Protein AF-A0A9D6RB52-F1 (afdb_monomer)

Foldseek 3Di:
DPDQFWDFQLRLQVLVVVVQWDWDPPDDDPQKIKIANAPDPPHPDGQIDIDGHPDRRDIDGPVSSVVVCVSSVHDSVSD

Sequence (79 aa):
MSGLGPLKYNEFLRRLAKHGVEERAKGGKGSERILIRPEHPGSNKGPQYPIKHHGSGTTLGVGTIRAALRRFGINPNDL

Nearest PDB structures (foldseek):
  4re6-assembly1_B  TM=4.427E-01  e=7.978E+00  Aeropyrum pernix K1
  3o4h-assembly1_B  TM=4.473E-01  e=9.663E+00  Aeropyrum pernix
  6cc8-assembly1_A  TM=2.869E-01  e=7.021E+00  Homo sapiens

Structure (mmCIF, N/CA/C/O backbone):
data_AF-A0A9D6RB52-F1
#
_entry.id   AF-A0A9D6RB52-F1
#
loop_
_atom_site.group_PDB
_atom_site.id
_atom_site.type_symbol
_atom_site.label_atom_id
_atom_site.label_alt_id
_atom_site.label_comp_id
_atom_site.label_asym_id
_atom_site.label_entity_id
_atom_site.label_seq_id
_atom_site.pdbx_PDB_ins_code
_atom_site.Cartn_x
_atom_site.Cartn_y
_atom_site.Cartn_z
_atom_site.occupancy
_atom_site.B_iso_or_equiv
_atom_site.auth_seq_id
_atom_site.auth_comp_id
_atom_site.auth_asym_id
_atom_site.auth_atom_id
_atom_site.pdbx_PDB_model_num
ATOM 1 N N . MET A 1 1 ? -1.344 -18.286 -13.932 1.00 39.66 1 MET A N 1
ATOM 2 C CA . MET A 1 1 ? -0.743 -17.553 -12.798 1.00 39.66 1 MET A CA 1
ATOM 3 C C . MET A 1 1 ? -0.376 -16.155 -13.268 1.00 39.66 1 MET A C 1
ATOM 5 O O . MET A 1 1 ? 0.686 -15.975 -13.849 1.00 39.66 1 MET A O 1
ATOM 9 N N . SER A 1 2 ? -1.244 -15.167 -13.081 1.00 48.81 2 SER A N 1
ATOM 10 C CA . SER A 1 2 ? -0.853 -13.759 -13.208 1.00 48.81 2 SER A CA 1
ATOM 11 C C . SER A 1 2 ? -0.062 -13.402 -11.949 1.00 48.81 2 SER A C 1
ATOM 13 O O . SER A 1 2 ? -0.621 -13.048 -10.917 1.00 48.81 2 SER A O 1
ATOM 15 N N . GLY A 1 3 ? 1.251 -13.636 -11.991 1.00 64.12 3 GLY A N 1
ATOM 16 C CA . GLY A 1 3 ? 2.144 -13.340 -10.877 1.00 64.12 3 GLY A CA 1
ATOM 17 C C . GLY A 1 3 ? 2.168 -11.841 -10.591 1.00 64.12 3 GLY A C 1
ATOM 18 O O . GLY A 1 3 ? 2.235 -11.028 -11.510 1.00 64.12 3 GLY A O 1
ATOM 19 N N . LEU A 1 4 ? 2.115 -11.482 -9.310 1.00 80.50 4 LEU A N 1
ATOM 20 C CA . LEU A 1 4 ? 2.183 -10.096 -8.864 1.00 80.50 4 LEU A CA 1
ATOM 21 C C . LEU A 1 4 ? 3.487 -9.448 -9.359 1.00 80.50 4 LEU A C 1
ATOM 23 O O . LEU A 1 4 ? 4.575 -9.866 -8.956 1.00 80.50 4 LEU A O 1
ATOM 27 N N . GLY A 1 5 ? 3.365 -8.479 -10.268 1.00 88.06 5 GLY A N 1
ATOM 28 C CA . GLY A 1 5 ? 4.487 -7.776 -10.886 1.00 88.06 5 GLY A CA 1
ATOM 29 C C . GLY A 1 5 ? 4.915 -6.526 -10.108 1.00 88.06 5 GLY A C 1
ATOM 30 O O . GLY A 1 5 ? 4.240 -6.125 -9.156 1.00 88.06 5 GLY A O 1
ATOM 31 N N . PRO A 1 6 ? 6.038 -5.895 -10.492 1.00 92.38 6 PRO A N 1
ATOM 32 C CA . PRO A 1 6 ? 6.386 -4.565 -10.006 1.00 92.38 6 PRO A CA 1
ATOM 33 C C . PRO A 1 6 ? 5.265 -3.567 -10.321 1.00 92.38 6 PRO A C 1
ATOM 35 O O . PRO A 1 6 ? 4.702 -3.591 -11.414 1.00 92.38 6 PRO A O 1
ATOM 38 N N . LEU A 1 7 ? 4.967 -2.671 -9.382 1.00 93.69 7 LEU A N 1
ATOM 39 C CA . LEU A 1 7 ? 3.936 -1.641 -9.541 1.00 93.69 7 LEU A CA 1
ATOM 40 C C . LEU A 1 7 ? 4.532 -0.266 -9.295 1.00 93.69 7 LEU A C 1
ATOM 42 O O . LEU A 1 7 ? 5.420 -0.108 -8.457 1.00 93.69 7 LEU A O 1
ATOM 46 N N . LYS A 1 8 ? 4.006 0.754 -9.971 1.00 94.31 8 LYS A N 1
ATOM 47 C CA . LYS A 1 8 ? 4.314 2.133 -9.587 1.00 94.31 8 LYS A CA 1
ATOM 48 C C . LYS A 1 8 ? 3.680 2.445 -8.234 1.00 94.31 8 LYS A C 1
ATOM 50 O O . LYS A 1 8 ? 2.611 1.936 -7.903 1.00 94.31 8 LYS A O 1
ATOM 55 N N . TYR A 1 9 ? 4.323 3.312 -7.463 1.00 93.56 9 TYR A N 1
ATOM 56 C CA . TYR A 1 9 ? 3.876 3.702 -6.131 1.00 93.56 9 TYR A CA 1
ATOM 57 C C . TYR A 1 9 ? 2.431 4.218 -6.135 1.00 93.56 9 TYR A C 1
ATOM 59 O O . TYR A 1 9 ? 1.597 3.758 -5.360 1.00 93.56 9 TYR A O 1
ATOM 67 N N . ASN A 1 10 ? 2.106 5.116 -7.067 1.00 92.50 10 ASN A N 1
ATOM 68 C CA . ASN A 1 10 ? 0.753 5.651 -7.223 1.00 92.50 10 ASN A CA 1
ATOM 69 C C . ASN A 1 10 ? -0.294 4.575 -7.563 1.00 92.50 10 ASN A C 1
ATOM 71 O O . ASN A 1 10 ? -1.419 4.629 -7.075 1.00 92.50 10 ASN A O 1
ATOM 75 N N . GLU A 1 11 ? 0.064 3.605 -8.398 1.00 93.88 11 GLU A N 1
ATOM 76 C CA . GLU A 1 11 ? -0.799 2.490 -8.769 1.00 93.88 11 GLU A CA 1
ATOM 77 C C . GLU A 1 11 ? -1.037 1.568 -7.574 1.00 93.88 11 GLU A C 1
ATOM 79 O O . GLU A 1 11 ? -2.176 1.190 -7.299 1.00 93.88 11 GLU A O 1
ATOM 84 N N . PHE A 1 12 ? 0.021 1.273 -6.821 1.00 94.62 12 PHE A N 1
ATOM 85 C CA . PHE A 1 12 ? -0.063 0.481 -5.606 1.00 94.62 12 PHE A CA 1
ATOM 86 C C . PHE A 1 12 ? -0.984 1.130 -4.565 1.00 94.62 12 PHE A C 1
ATOM 88 O O . PHE A 1 12 ? -1.878 0.462 -4.050 1.00 94.62 12 PHE A O 1
ATOM 95 N N . LEU A 1 13 ? -0.846 2.440 -4.329 1.00 93.88 13 LEU A N 1
ATOM 96 C CA . LEU A 1 13 ? -1.732 3.190 -3.434 1.00 93.88 13 LEU A CA 1
ATOM 97 C C . LEU A 1 13 ? -3.200 3.126 -3.869 1.00 93.88 13 LEU A C 1
ATOM 99 O O . LEU A 1 13 ? -4.073 2.869 -3.045 1.00 93.88 13 LEU A O 1
ATOM 103 N N . ARG A 1 14 ? -3.488 3.315 -5.165 1.00 93.69 14 ARG A N 1
ATOM 104 C CA . ARG A 1 14 ? -4.866 3.242 -5.687 1.00 93.69 14 ARG A CA 1
ATOM 105 C C . ARG A 1 14 ? -5.497 1.868 -5.473 1.00 93.69 14 ARG A C 1
ATOM 107 O O . ARG A 1 14 ? -6.689 1.788 -5.194 1.00 93.69 14 ARG A O 1
ATOM 114 N N . ARG A 1 15 ? -4.721 0.790 -5.627 1.00 94.50 15 ARG A N 1
ATOM 115 C CA . ARG A 1 15 ? -5.199 -0.583 -5.398 1.00 94.50 15 ARG A CA 1
ATOM 116 C C . ARG A 1 15 ? -5.429 -0.840 -3.910 1.00 94.50 15 ARG A C 1
ATOM 118 O O . ARG A 1 15 ? -6.490 -1.325 -3.537 1.00 94.50 15 ARG A O 1
ATOM 125 N N . LEU A 1 16 ? -4.487 -0.429 -3.064 1.00 94.31 16 LEU A N 1
ATOM 126 C CA . LEU A 1 16 ? -4.582 -0.526 -1.607 1.00 94.31 16 LEU A CA 1
ATOM 127 C C . LEU A 1 16 ? -5.765 0.255 -1.012 1.00 94.31 16 LEU A C 1
ATOM 129 O O . LEU A 1 16 ? -6.395 -0.226 -0.072 1.00 94.31 16 LEU A O 1
ATOM 133 N N . ALA A 1 17 ? -6.119 1.406 -1.586 1.00 93.12 17 ALA A N 1
ATOM 134 C CA . ALA A 1 17 ? -7.263 2.200 -1.140 1.00 93.12 17 ALA A CA 1
ATOM 135 C C . ALA A 1 17 ? -8.591 1.419 -1.189 1.00 93.12 17 ALA A C 1
ATOM 137 O O . ALA A 1 17 ? -9.439 1.596 -0.318 1.00 93.12 17 ALA A O 1
ATOM 138 N N . LYS A 1 18 ? -8.750 0.487 -2.143 1.00 93.88 18 LYS A N 1
ATOM 139 C CA . LYS A 1 18 ? -9.931 -0.398 -2.232 1.00 93.88 18 LYS A CA 1
ATOM 140 C C . LYS A 1 18 ? -10.069 -1.335 -1.028 1.00 93.88 18 LYS A C 1
ATOM 142 O O . LYS A 1 18 ? -11.160 -1.810 -0.741 1.00 93.88 18 LYS A O 1
ATOM 147 N N . HIS A 1 19 ? -8.965 -1.574 -0.324 1.00 93.50 19 HIS A N 1
ATOM 148 C CA . HIS A 1 19 ? -8.878 -2.418 0.869 1.00 93.50 19 HIS A CA 1
ATOM 149 C C . HIS A 1 19 ? -8.893 -1.600 2.170 1.00 93.50 19 HIS A C 1
ATOM 151 O O . HIS A 1 19 ? -8.597 -2.128 3.244 1.00 93.50 19 HIS A O 1
ATOM 157 N N . GLY A 1 20 ? -9.217 -0.304 2.083 1.00 92.38 20 GLY A N 1
ATOM 158 C CA . GLY A 1 20 ? -9.258 0.605 3.228 1.00 92.38 20 GLY A CA 1
ATOM 159 C C . GLY A 1 20 ? -7.877 0.971 3.770 1.00 92.38 20 GLY A C 1
ATOM 160 O O . GLY A 1 20 ? -7.756 1.302 4.943 1.00 92.38 20 GLY A O 1
ATOM 161 N N . VAL A 1 21 ? -6.824 0.863 2.955 1.00 94.25 21 VAL A N 1
ATOM 162 C CA . VAL A 1 21 ? -5.473 1.296 3.332 1.00 94.25 21 VAL A CA 1
ATOM 163 C C . VAL A 1 21 ? -5.240 2.725 2.851 1.00 94.25 21 VAL A C 1
ATOM 165 O O . VAL A 1 21 ? -5.500 3.061 1.697 1.00 94.25 21 VAL A O 1
ATOM 168 N N . GLU A 1 22 ? -4.698 3.556 3.731 1.00 92.12 22 GLU A N 1
ATOM 169 C CA . GLU A 1 22 ? -4.466 4.979 3.525 1.00 92.12 22 GLU A CA 1
ATOM 170 C C . GLU A 1 22 ? -2.976 5.320 3.661 1.00 92.12 22 GLU A C 1
ATOM 172 O O . GLU A 1 22 ? -2.244 4.706 4.439 1.00 92.12 22 GLU A O 1
ATOM 177 N N . GLU A 1 23 ? -2.523 6.338 2.929 1.00 91.38 23 GLU A N 1
ATOM 178 C CA . GLU A 1 23 ? -1.188 6.915 3.094 1.00 91.38 23 GLU A CA 1
ATOM 179 C C . GLU A 1 23 ? -1.225 8.052 4.125 1.00 91.38 23 GLU A C 1
ATOM 181 O O . GLU A 1 23 ? -2.074 8.943 4.071 1.00 91.38 23 GLU A O 1
ATOM 186 N N . ARG A 1 24 ? -0.261 8.066 5.049 1.00 87.50 24 ARG A N 1
ATOM 187 C CA . ARG A 1 24 ? -0.042 9.157 6.003 1.00 87.50 24 ARG A CA 1
ATOM 188 C C . ARG A 1 24 ? 1.338 9.777 5.781 1.00 87.50 24 ARG A C 1
ATOM 190 O O . ARG A 1 24 ? 2.365 9.099 5.803 1.00 87.50 24 ARG A O 1
ATOM 197 N N . ALA A 1 25 ? 1.353 11.098 5.589 1.00 72.00 25 ALA A N 1
ATOM 198 C CA . ALA A 1 25 ? 2.568 11.876 5.330 1.00 72.00 25 ALA A CA 1
ATOM 199 C C . ALA A 1 25 ? 3.406 12.152 6.595 1.00 72.00 25 ALA A C 1
ATOM 201 O O . ALA A 1 25 ? 4.616 12.353 6.511 1.00 72.00 25 ALA A O 1
ATOM 202 N N . LYS A 1 26 ? 2.777 12.164 7.777 1.00 60.12 26 LYS A N 1
ATOM 203 C CA . LYS A 1 26 ? 3.420 12.493 9.058 1.00 60.12 26 LYS A CA 1
ATOM 204 C C .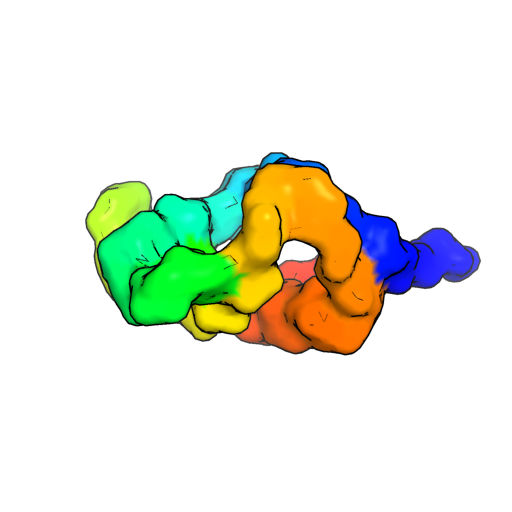 LYS A 1 26 ? 4.003 11.221 9.685 1.00 60.12 26 LYS A C 1
ATOM 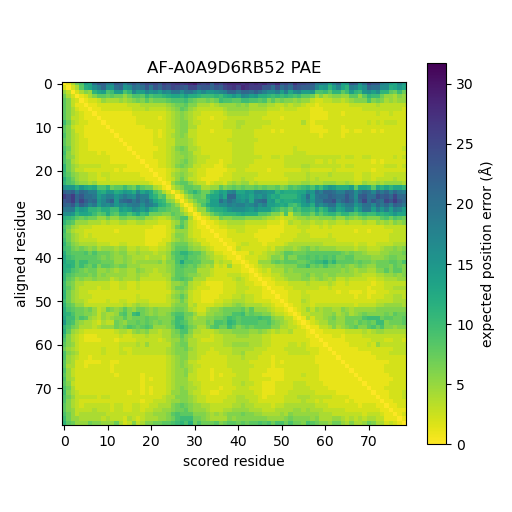206 O O . LYS A 1 26 ? 3.322 10.537 10.438 1.00 60.12 26 LYS A O 1
ATOM 211 N N . GLY A 1 27 ? 5.247 10.884 9.350 1.00 54.31 27 GLY A N 1
ATOM 212 C CA . GLY A 1 27 ? 5.950 9.776 10.013 1.00 54.31 27 GLY A CA 1
ATOM 213 C C . GLY A 1 27 ? 7.264 9.332 9.373 1.0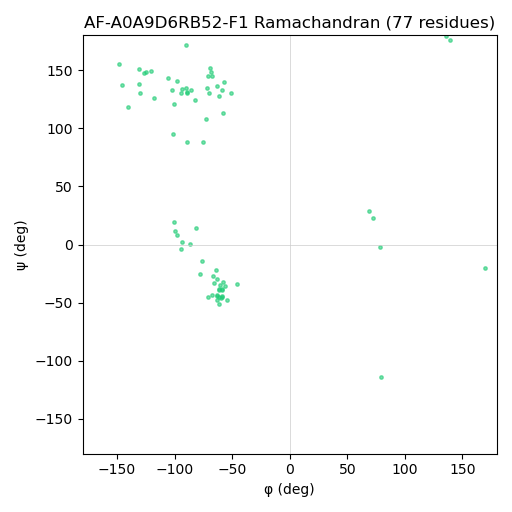0 54.31 27 GLY A C 1
ATOM 214 O O . GLY A 1 27 ? 8.086 8.733 10.054 1.00 54.31 27 GLY A O 1
ATOM 215 N N . GLY A 1 28 ? 7.499 9.650 8.098 1.00 52.16 28 GLY A N 1
ATOM 216 C CA . GLY A 1 28 ? 8.737 9.291 7.408 1.00 52.16 28 GLY A CA 1
ATOM 217 C C . GLY A 1 28 ? 9.704 10.466 7.285 1.00 52.16 28 GLY A C 1
ATOM 218 O O . GLY A 1 28 ? 9.326 11.559 6.866 1.00 52.16 28 GLY A O 1
ATOM 219 N N . LYS A 1 29 ? 10.979 10.252 7.616 1.00 56.19 29 LYS A N 1
ATOM 220 C CA . LYS A 1 29 ? 12.052 11.214 7.333 1.00 56.19 29 LYS A CA 1
ATOM 221 C C . LYS A 1 29 ? 12.338 11.182 5.823 1.00 56.19 29 LYS A C 1
ATOM 223 O O . LYS A 1 29 ? 12.891 10.209 5.321 1.00 56.19 29 LYS A O 1
ATOM 228 N N . GLY A 1 30 ? 11.951 12.226 5.089 1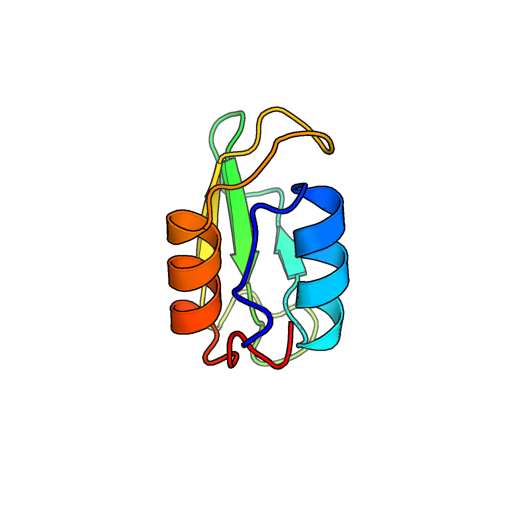.00 69.88 30 GLY A N 1
ATOM 229 C CA . GLY A 1 30 ? 12.229 12.359 3.651 1.00 69.88 30 GLY A CA 1
ATOM 230 C C . GLY A 1 30 ? 11.298 11.540 2.744 1.00 69.88 30 GLY A C 1
ATOM 231 O O . GLY A 1 30 ? 10.103 11.823 2.640 1.00 69.88 30 GLY A O 1
ATOM 232 N N . SER A 1 31 ? 11.866 10.551 2.052 1.00 74.19 31 SER A N 1
ATOM 233 C CA . SER A 1 31 ? 11.231 9.696 1.035 1.00 74.19 31 SER A CA 1
ATOM 234 C C . SER A 1 31 ? 10.420 8.527 1.612 1.00 74.19 31 SER A C 1
ATOM 236 O O . SER A 1 31 ? 10.093 7.588 0.899 1.00 74.19 31 SER A O 1
ATOM 238 N N . GLU A 1 32 ? 10.104 8.524 2.905 1.00 84.00 32 GLU A N 1
ATOM 239 C CA . GLU A 1 32 ? 9.331 7.447 3.532 1.00 84.00 32 GLU A CA 1
ATOM 240 C C . GLU A 1 32 ? 7.895 7.898 3.824 1.00 84.00 32 GLU A C 1
ATOM 242 O O . GLU A 1 32 ? 7.639 9.058 4.162 1.00 84.00 32 GLU A O 1
ATOM 247 N N . ARG A 1 33 ? 6.938 6.986 3.662 1.00 87.94 33 ARG A N 1
ATOM 248 C CA . ARG A 1 33 ? 5.519 7.183 3.979 1.00 87.94 33 ARG A CA 1
ATOM 249 C C . ARG A 1 33 ? 5.024 6.024 4.815 1.00 87.94 33 ARG A C 1
ATOM 251 O O . ARG A 1 33 ? 5.529 4.911 4.696 1.00 87.94 33 ARG A O 1
ATOM 258 N N . ILE A 1 34 ? 4.027 6.287 5.650 1.00 91.38 34 ILE A N 1
ATOM 259 C CA . ILE A 1 34 ? 3.372 5.240 6.426 1.00 91.38 34 ILE A CA 1
ATOM 260 C C . ILE A 1 34 ? 2.071 4.878 5.727 1.00 91.38 34 ILE A C 1
ATOM 262 O O . ILE A 1 34 ? 1.204 5.728 5.540 1.00 91.38 34 ILE A O 1
ATOM 266 N N . LEU A 1 35 ? 1.940 3.611 5.351 1.00 93.44 35 LEU A N 1
ATOM 267 C CA . LEU A 1 35 ? 0.673 3.029 4.932 1.00 93.44 35 LEU A CA 1
ATOM 268 C C . LEU A 1 35 ? -0.026 2.476 6.170 1.00 93.44 35 LEU A C 1
ATOM 270 O O . LEU A 1 35 ? 0.596 1.740 6.938 1.00 93.44 35 LEU A O 1
ATOM 274 N N . ILE A 1 36 ? -1.297 2.809 6.368 1.00 94.69 36 ILE A N 1
ATOM 275 C CA . ILE A 1 36 ? -2.094 2.357 7.511 1.00 94.69 36 ILE A CA 1
ATOM 276 C C . ILE A 1 36 ? -3.437 1.810 7.044 1.00 94.69 36 ILE A C 1
ATOM 278 O O . ILE A 1 36 ? -4.081 2.403 6.187 1.00 94.69 36 ILE A O 1
ATOM 282 N N . ARG A 1 37 ? -3.880 0.699 7.634 1.00 94.44 37 ARG A N 1
ATOM 283 C CA . ARG A 1 37 ? -5.276 0.254 7.565 1.00 94.44 37 ARG A CA 1
ATOM 284 C C . ARG A 1 37 ? -5.950 0.623 8.887 1.00 94.44 37 ARG A C 1
ATOM 286 O O . ARG A 1 37 ? -5.760 -0.113 9.858 1.00 94.44 37 ARG A O 1
ATOM 293 N N . PRO A 1 38 ? -6.636 1.770 8.981 1.00 93.69 38 PRO A N 1
ATOM 294 C CA . PRO A 1 38 ? -7.180 2.223 10.248 1.00 93.69 38 PRO A CA 1
ATOM 295 C C . PRO A 1 38 ? -8.371 1.352 10.673 1.00 93.69 38 PRO A C 1
ATOM 297 O O . PRO A 1 38 ? -9.147 0.898 9.837 1.00 93.69 38 PRO A O 1
ATOM 300 N N . GLU A 1 39 ? -8.529 1.126 11.979 1.00 91.06 39 GLU A N 1
ATOM 301 C CA . GLU A 1 39 ? -9.669 0.361 12.528 1.00 91.06 39 GLU A CA 1
ATOM 302 C C . GLU A 1 39 ? -11.020 1.047 12.263 1.00 91.06 39 GLU A C 1
ATOM 304 O O . GLU A 1 39 ? -12.047 0.392 12.107 1.00 91.06 39 GLU A O 1
ATOM 309 N N . HIS A 1 40 ? -11.008 2.376 12.187 1.00 88.12 40 HIS A N 1
ATOM 310 C CA . HIS A 1 40 ? -12.138 3.226 11.826 1.00 88.12 40 HIS A CA 1
ATOM 311 C C . HIS A 1 40 ? -11.619 4.479 11.097 1.00 88.12 40 HIS A C 1
ATOM 313 O O . HIS A 1 40 ? -10.466 4.865 11.319 1.00 88.12 40 HIS A O 1
ATOM 319 N N . PRO A 1 41 ? -12.425 5.148 10.250 1.00 83.62 41 PRO A N 1
ATOM 320 C CA . PRO A 1 41 ? -11.982 6.320 9.496 1.00 83.62 41 PRO A CA 1
ATOM 321 C C . PRO A 1 41 ? -11.318 7.376 10.390 1.00 83.62 41 PRO A C 1
ATOM 323 O O . PRO A 1 41 ? -11.836 7.730 11.450 1.00 83.62 41 PRO A O 1
ATOM 326 N N . GLY A 1 42 ? -10.137 7.846 9.983 1.00 80.38 42 GLY A N 1
ATOM 327 C CA . GLY A 1 42 ? -9.355 8.828 10.744 1.00 80.38 42 GLY A CA 1
ATOM 328 C C . GLY A 1 42 ? -8.572 8.279 11.946 1.00 80.38 42 GLY A C 1
ATOM 329 O O . GLY A 1 42 ? -7.850 9.049 12.578 1.00 80.38 42 GLY A O 1
ATOM 330 N N . SER A 1 43 ? -8.661 6.980 12.261 1.00 87.69 43 SER A N 1
ATOM 331 C CA . SER A 1 43 ? -7.841 6.368 13.314 1.00 87.69 43 SER A CA 1
ATOM 332 C C . SER A 1 43 ? -6.361 6.333 12.938 1.00 87.69 43 SER A C 1
ATOM 334 O O . SER A 1 43 ? -6.000 6.060 11.797 1.00 87.69 43 SER A O 1
ATOM 336 N N . ASN A 1 44 ? -5.495 6.509 13.935 1.00 85.94 44 ASN A N 1
ATOM 337 C CA . ASN A 1 44 ? -4.067 6.193 13.820 1.00 85.94 44 ASN A CA 1
ATOM 338 C C . ASN A 1 44 ? -3.745 4.771 14.323 1.00 85.94 44 ASN A C 1
ATOM 340 O O . ASN A 1 44 ? -2.577 4.380 14.367 1.00 85.94 44 ASN A O 1
ATOM 344 N N . LYS A 1 45 ? -4.763 4.005 14.739 1.00 87.50 45 LYS A N 1
ATOM 345 C CA . LYS A 1 45 ? -4.629 2.626 15.219 1.00 87.50 45 LYS A CA 1
ATOM 346 C C . LYS A 1 45 ? -4.963 1.636 14.107 1.00 87.50 45 LYS A C 1
ATOM 348 O O . LYS A 1 45 ? -5.891 1.861 13.333 1.00 87.50 45 LYS A O 1
ATOM 353 N N . GLY A 1 46 ? -4.190 0.555 14.047 1.00 91.00 46 GLY A N 1
ATOM 354 C CA . GLY A 1 46 ? -4.323 -0.518 13.065 1.00 91.00 46 GLY A CA 1
ATOM 355 C C . GLY A 1 46 ? -2.973 -0.961 12.489 1.00 91.00 46 GLY A C 1
ATOM 356 O O . GLY A 1 46 ? -1.924 -0.426 12.871 1.00 91.00 46 GLY A O 1
ATOM 357 N N . PRO A 1 47 ? -2.962 -1.949 11.576 1.00 94.69 47 PRO A N 1
ATOM 358 C CA . PRO A 1 47 ? -1.750 -2.378 10.893 1.00 94.69 47 PRO A CA 1
ATOM 359 C C . PRO A 1 47 ? -1.104 -1.223 10.123 1.00 94.69 47 PRO A C 1
ATOM 361 O O . PRO A 1 47 ? -1.771 -0.512 9.372 1.00 94.69 47 PRO A O 1
ATOM 364 N N . GLN A 1 48 ? 0.209 -1.069 10.292 1.00 94.31 48 GLN A N 1
ATOM 365 C CA . GLN A 1 48 ? 1.018 -0.055 9.613 1.00 94.31 48 GLN A CA 1
ATOM 366 C C . GLN A 1 48 ? 2.214 -0.691 8.905 1.00 94.31 48 GLN A C 1
ATOM 368 O O . GLN A 1 48 ? 2.773 -1.685 9.393 1.00 94.31 48 GLN A O 1
ATOM 373 N N . TYR A 1 49 ? 2.612 -0.101 7.778 1.00 93.62 49 TYR A N 1
ATOM 374 C CA . TYR A 1 49 ? 3.787 -0.488 7.005 1.00 93.62 49 TYR A CA 1
ATOM 375 C C . TYR A 1 49 ? 4.524 0.753 6.469 1.00 93.62 49 TYR A C 1
ATOM 377 O O . TYR A 1 49 ? 3.935 1.512 5.693 1.00 93.62 49 TYR A O 1
ATOM 385 N N . PRO A 1 50 ? 5.794 0.975 6.852 1.00 91.88 50 PRO A N 1
ATOM 386 C CA . PRO A 1 50 ? 6.609 2.018 6.248 1.00 91.88 50 PRO A CA 1
ATOM 387 C C . PRO A 1 50 ? 7.009 1.624 4.826 1.00 91.88 50 PRO A C 1
ATOM 389 O O . PRO A 1 50 ? 7.455 0.503 4.575 1.00 91.88 50 PRO A O 1
ATOM 392 N N . ILE A 1 51 ? 6.879 2.558 3.890 1.00 90.88 51 ILE A N 1
ATOM 393 C CA . ILE A 1 51 ? 7.254 2.365 2.495 1.00 90.88 51 ILE A CA 1
ATOM 394 C C . ILE A 1 51 ? 8.131 3.515 2.014 1.00 90.88 51 ILE A C 1
ATOM 396 O O . ILE A 1 51 ? 7.817 4.691 2.195 1.00 90.88 51 ILE A O 1
ATOM 400 N N . LYS A 1 52 ? 9.253 3.166 1.384 1.00 88.12 52 LYS A N 1
ATO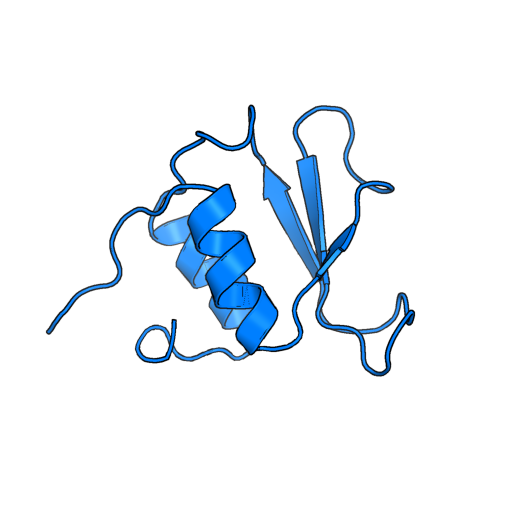M 401 C CA . LYS A 1 52 ? 10.143 4.137 0.747 1.00 88.12 52 LYS A CA 1
ATOM 402 C C . LYS A 1 52 ? 9.661 4.426 -0.671 1.00 88.12 52 LYS A C 1
ATOM 404 O 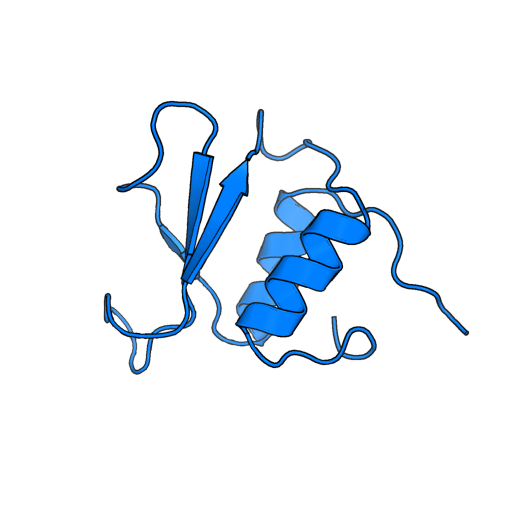O . LYS A 1 52 ? 9.391 3.504 -1.437 1.00 88.12 52 LYS A O 1
ATOM 409 N N . HIS A 1 53 ? 9.59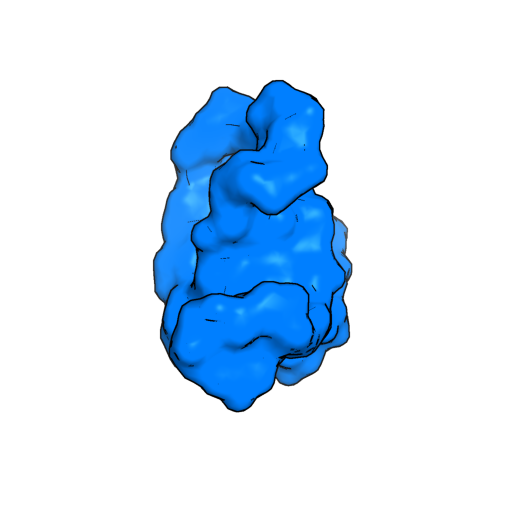4 5.701 -1.022 1.00 85.81 53 HIS A N 1
ATOM 410 C CA . HIS A 1 53 ? 9.227 6.191 -2.339 1.00 85.81 53 HIS A CA 1
ATOM 411 C C . HIS A 1 53 ? 10.006 7.479 -2.669 1.00 85.81 53 HIS A C 1
ATOM 413 O O . HIS A 1 53 ? 10.129 8.386 -1.856 1.00 85.81 53 HIS A O 1
ATOM 419 N N . HIS A 1 54 ? 10.513 7.599 -3.893 1.00 85.06 54 HIS A N 1
ATOM 420 C CA . HIS A 1 54 ? 11.219 8.797 -4.376 1.00 85.06 54 HIS A CA 1
ATOM 421 C C . HIS A 1 54 ? 10.316 9.681 -5.254 1.00 85.06 54 HIS A C 1
ATOM 423 O O . HIS A 1 54 ? 10.792 10.486 -6.047 1.00 85.06 54 HIS A O 1
ATOM 429 N N . GLY A 1 55 ? 8.999 9.499 -5.135 1.00 80.44 55 GLY A N 1
ATOM 430 C CA . GLY A 1 55 ? 7.982 10.160 -5.947 1.00 80.44 55 GLY A CA 1
ATOM 431 C C . GLY A 1 55 ? 6.859 9.207 -6.351 1.00 80.44 55 GLY A C 1
ATOM 432 O O . GLY A 1 55 ? 6.891 8.012 -6.062 1.00 80.44 55 GLY A O 1
ATOM 433 N N . SER A 1 56 ? 5.840 9.737 -7.025 1.00 78.25 56 SER A N 1
ATOM 434 C CA . SER A 1 56 ? 4.669 8.967 -7.476 1.00 78.25 56 SER A CA 1
ATOM 435 C C . SER A 1 56 ? 5.003 7.922 -8.548 1.00 78.25 56 SER A C 1
ATOM 437 O O . SER A 1 56 ? 4.319 6.904 -8.647 1.00 78.25 56 SER A O 1
ATOM 439 N N . GLY A 1 57 ? 6.064 8.157 -9.327 1.00 86.25 57 GLY A N 1
ATOM 440 C CA . GLY A 1 57 ? 6.549 7.260 -10.376 1.00 86.25 57 GLY A CA 1
ATOM 441 C 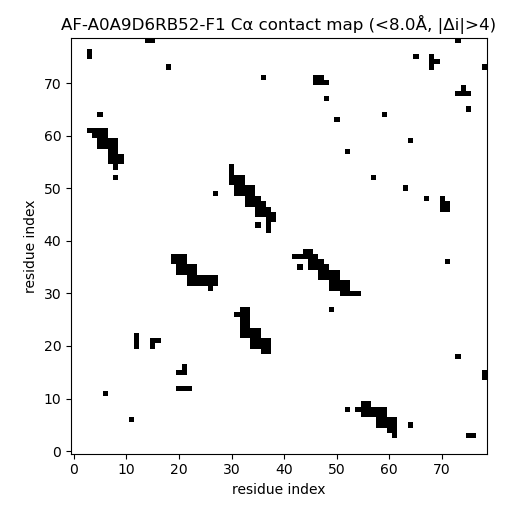C . GLY A 1 57 ? 7.519 6.175 -9.906 1.00 86.25 57 GLY A C 1
ATOM 442 O O . GLY A 1 57 ? 7.984 5.405 -10.740 1.00 86.25 57 GLY A O 1
ATOM 443 N N . THR A 1 58 ? 7.847 6.102 -8.610 1.00 90.81 58 THR A N 1
ATOM 444 C CA . THR A 1 58 ? 8.757 5.072 -8.089 1.00 90.81 58 THR A CA 1
ATOM 445 C C . THR A 1 58 ? 8.183 3.679 -8.320 1.00 90.81 58 THR A C 1
ATOM 447 O O . THR A 1 58 ? 7.054 3.403 -7.926 1.00 90.81 58 THR A O 1
ATOM 450 N N . THR A 1 59 ? 8.969 2.793 -8.927 1.00 94.38 59 THR A N 1
ATOM 451 C CA . THR A 1 59 ? 8.608 1.384 -9.098 1.00 94.38 59 THR A CA 1
ATOM 452 C C . THR A 1 59 ? 8.922 0.614 -7.822 1.00 94.38 59 THR A C 1
ATOM 454 O O . THR A 1 59 ? 10.057 0.611 -7.348 1.00 94.38 59 THR A O 1
ATOM 457 N N . LEU A 1 60 ? 7.919 -0.055 -7.270 1.00 93.25 60 LEU A N 1
ATOM 458 C CA . LEU A 1 60 ? 8.041 -0.926 -6.113 1.00 93.25 60 LEU A CA 1
ATOM 459 C C . LEU A 1 60 ? 8.358 -2.349 -6.564 1.00 93.25 60 LEU A C 1
ATOM 461 O O . LEU A 1 60 ? 7.685 -2.911 -7.430 1.00 93.25 60 LEU A O 1
ATOM 465 N N . GLY A 1 61 ? 9.367 -2.948 -5.937 1.00 93.44 61 GLY A N 1
ATOM 466 C CA . GLY A 1 61 ? 9.693 -4.352 -6.145 1.00 93.44 61 GLY A CA 1
ATOM 467 C C . GLY A 1 61 ? 8.631 -5.282 -5.554 1.00 93.44 61 GLY A C 1
ATOM 468 O O . GLY A 1 61 ? 7.990 -4.976 -4.546 1.00 93.44 61 GLY A O 1
ATOM 469 N N . VAL A 1 62 ? 8.504 -6.473 -6.142 1.00 93.06 62 VAL A N 1
ATOM 470 C CA . VAL A 1 62 ? 7.532 -7.501 -5.725 1.00 93.06 62 VAL A CA 1
ATOM 471 C C . VAL A 1 62 ? 7.687 -7.878 -4.246 1.00 93.06 62 VAL A C 1
ATOM 473 O O . VAL A 1 62 ? 6.691 -8.102 -3.562 1.00 93.06 62 VAL A O 1
ATOM 476 N N . GLY A 1 63 ? 8.919 -7.906 -3.722 1.00 93.75 63 GLY A N 1
ATOM 477 C CA . GLY A 1 63 ? 9.185 -8.186 -2.306 1.00 93.75 63 GLY A CA 1
ATOM 478 C C . GLY A 1 63 ? 8.558 -7.156 -1.362 1.00 93.75 63 GLY A C 1
ATOM 479 O O . GLY A 1 63 ? 7.899 -7.535 -0.394 1.00 93.75 63 GLY A O 1
ATOM 480 N N . THR A 1 64 ? 8.692 -5.864 -1.679 1.00 93.88 64 THR A N 1
ATOM 481 C CA . THR A 1 64 ? 8.075 -4.765 -0.917 1.00 93.88 64 THR A CA 1
ATOM 482 C C . THR A 1 64 ? 6.558 -4.855 -0.964 1.00 93.88 64 THR A C 1
ATOM 484 O O . THR A 1 64 ? 5.907 -4.756 0.074 1.00 93.88 64 THR A O 1
ATOM 487 N N . ILE A 1 65 ? 5.993 -5.113 -2.148 1.00 94.88 65 ILE A N 1
ATOM 488 C CA . ILE A 1 65 ? 4.543 -5.241 -2.298 1.00 94.88 65 ILE A CA 1
ATOM 489 C C . ILE A 1 65 ? 4.031 -6.414 -1.458 1.00 94.88 65 ILE A C 1
ATOM 491 O O . ILE A 1 65 ? 3.157 -6.229 -0.619 1.00 94.88 65 ILE A O 1
ATOM 495 N N . ARG A 1 66 ? 4.626 -7.607 -1.587 1.00 94.75 66 ARG A N 1
ATOM 496 C CA . ARG A 1 66 ? 4.226 -8.788 -0.801 1.00 94.75 66 ARG A CA 1
ATOM 497 C C . ARG A 1 66 ? 4.345 -8.561 0.706 1.00 94.75 66 ARG A C 1
ATOM 499 O O . ARG A 1 66 ? 3.476 -9.007 1.452 1.00 94.75 66 ARG A O 1
ATOM 506 N N . ALA A 1 67 ? 5.393 -7.872 1.159 1.00 95.00 67 ALA A N 1
ATOM 507 C CA . ALA A 1 67 ? 5.564 -7.543 2.571 1.00 95.00 67 ALA A CA 1
ATOM 508 C C . ALA A 1 67 ? 4.444 -6.623 3.085 1.00 95.00 67 ALA A C 1
ATOM 510 O O . ALA A 1 67 ? 3.885 -6.891 4.150 1.00 95.00 67 ALA A O 1
ATOM 511 N N . ALA A 1 68 ? 4.077 -5.598 2.310 1.00 95.25 68 ALA A N 1
ATOM 512 C CA . ALA A 1 68 ? 2.963 -4.710 2.626 1.00 95.25 68 ALA A CA 1
ATOM 513 C C . ALA A 1 68 ? 1.620 -5.463 2.643 1.00 95.25 68 ALA A C 1
ATOM 515 O O . ALA A 1 68 ? 0.884 -5.379 3.622 1.00 95.25 68 ALA A O 1
ATOM 516 N N . LEU A 1 69 ? 1.325 -6.273 1.621 1.00 95.38 69 LEU A N 1
ATOM 517 C CA . LEU A 1 69 ? 0.084 -7.058 1.561 1.00 95.38 69 LEU A CA 1
ATOM 518 C C . LEU A 1 69 ? -0.060 -8.015 2.742 1.00 95.38 69 LEU A C 1
ATOM 520 O O . LEU A 1 69 ? -1.113 -8.060 3.376 1.00 95.38 69 LEU A O 1
ATOM 524 N N . ARG A 1 70 ? 1.021 -8.723 3.098 1.00 95.44 70 ARG A N 1
ATOM 525 C CA . ARG A 1 70 ? 1.047 -9.609 4.267 1.00 95.44 70 ARG A CA 1
ATOM 526 C C . ARG A 1 70 ? 0.747 -8.848 5.556 1.00 95.44 70 ARG A C 1
ATOM 528 O O . ARG A 1 70 ? 0.059 -9.374 6.421 1.00 95.44 70 ARG A O 1
ATOM 535 N N . ARG A 1 71 ? 1.244 -7.613 5.688 1.00 95.81 71 ARG A N 1
ATOM 536 C CA . ARG A 1 71 ? 0.987 -6.764 6.860 1.00 95.81 71 ARG A CA 1
ATOM 537 C C . ARG A 1 71 ? -0.485 -6.364 6.977 1.00 95.81 71 ARG A C 1
ATOM 539 O O . ARG A 1 71 ? -0.974 -6.243 8.094 1.00 95.81 71 ARG A O 1
ATOM 546 N N . PHE A 1 72 ? -1.172 -6.187 5.850 1.00 95.12 72 PHE A N 1
ATOM 547 C CA . PHE A 1 72 ? -2.586 -5.800 5.800 1.00 95.12 72 PHE A CA 1
ATOM 548 C C . PHE A 1 72 ? -3.563 -6.979 5.683 1.00 95.12 72 PHE A C 1
ATOM 550 O O . PHE A 1 72 ? -4.775 -6.757 5.719 1.00 95.12 72 PHE A O 1
ATOM 557 N N . GLY A 1 73 ? -3.053 -8.209 5.551 1.00 93.94 73 GLY A N 1
ATOM 558 C CA . GLY A 1 73 ? -3.865 -9.410 5.346 1.00 93.94 73 GLY A CA 1
ATOM 559 C C . GLY A 1 73 ? -4.554 -9.453 3.978 1.00 93.94 73 GLY A C 1
ATOM 560 O O . GLY A 1 73 ? -5.639 -10.012 3.870 1.00 93.94 73 GLY A O 1
ATOM 561 N N . ILE A 1 74 ? -3.962 -8.833 2.953 1.00 93.75 74 ILE A N 1
ATOM 562 C CA . ILE A 1 74 ? -4.522 -8.765 1.594 1.00 93.75 74 ILE A CA 1
ATOM 563 C C . ILE A 1 74 ? -3.935 -9.906 0.759 1.00 93.75 74 ILE A C 1
ATOM 565 O O . ILE A 1 74 ? -2.714 -10.092 0.730 1.00 93.75 74 ILE A O 1
ATOM 569 N N . ASN A 1 75 ? -4.783 -10.666 0.064 1.00 91.12 75 ASN A N 1
ATOM 570 C CA . ASN A 1 75 ? -4.314 -11.695 -0.858 1.00 91.12 75 ASN A CA 1
ATOM 571 C C . ASN A 1 75 ? -3.679 -11.026 -2.093 1.00 91.12 75 ASN A C 1
ATOM 573 O O . ASN A 1 75 ? -4.305 -10.156 -2.695 1.00 91.12 75 ASN A O 1
ATOM 577 N N . PRO A 1 76 ? -2.467 -11.428 -2.515 1.00 88.81 76 PRO A N 1
ATOM 578 C CA . PRO A 1 76 ? -1.854 -10.981 -3.766 1.00 88.81 76 PRO A CA 1
ATOM 579 C C . PRO A 1 76 ? -2.775 -10.995 -4.995 1.00 88.81 76 PRO A C 1
ATOM 581 O O . PRO A 1 76 ? -2.644 -10.126 -5.850 1.00 88.81 76 PRO A O 1
ATOM 584 N N . ASN A 1 77 ? -3.700 -11.951 -5.092 1.00 86.69 77 ASN A N 1
ATOM 585 C CA . ASN A 1 77 ? -4.607 -12.054 -6.240 1.00 86.69 77 ASN A CA 1
ATOM 586 C C . ASN A 1 77 ? -5.755 -11.026 -6.219 1.00 86.69 77 ASN A C 1
ATOM 588 O O . ASN A 1 77 ? -6.389 -10.821 -7.250 1.00 86.69 77 ASN A O 1
ATOM 592 N N . ASP A 1 78 ? -5.990 -10.371 -5.077 1.00 85.25 78 ASP A N 1
ATOM 593 C CA . ASP A 1 78 ? -7.060 -9.383 -4.876 1.00 85.25 78 ASP A CA 1
ATOM 594 C C . ASP A 1 78 ? -6.551 -7.931 -5.025 1.00 85.25 78 ASP A C 1
ATOM 596 O O . ASP A 1 78 ? -7.262 -6.971 -4.706 1.00 85.25 78 ASP 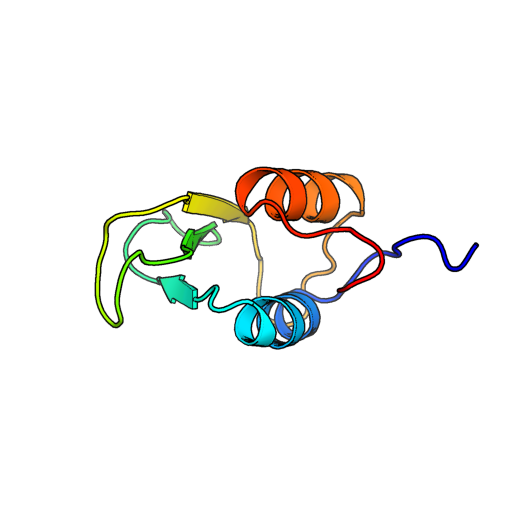A O 1
ATOM 600 N N . LEU A 1 79 ? -5.298 -7.758 -5.469 1.00 83.19 79 LEU A N 1
ATOM 601 C CA . LEU A 1 79 ? -4.632 -6.464 -5.650 1.00 83.19 79 LEU A CA 1
ATOM 602 C C . LEU A 1 79 ? -4.733 -5.947 -7.092 1.00 83.19 79 LEU A C 1
ATOM 604 O O . LEU A 1 79 ? -5.079 -4.758 -7.278 1.00 83.19 79 LEU A O 1
#

Secondary structure (DSSP, 8-state):
------EEHHHHHHHHHTTT-EEESTT-SSSEEEEE--SSTT-S-S-EEEEE-SSTTPEEPHHHHHHHHHHHT--GGG-

Solvent-accessible surface area (backbone atoms only — not comparable to full-atom values): 4712 Å² total; per-residue (Å²): 133,90,68,79,63,68,38,37,43,50,58,49,49,61,42,39,41,79,74,55,35,43,83,40,75,88,79,32,86,80,49,30,33,33,36,33,37,40,81,46,92,92,46,92,51,60,49,69,43,81,44,81,41,89,50,63,76,31,71,40,52,45,68,59,50,51,54,48,29,62,61,70,71,48,59,77,93,82,96

Radius of gyration: 12.02 Å; Cα contacts (8 Å, |Δi|>4): 117; chains: 1; bounding box: 24×30×28 Å

Mean predicted aligned error: 4.92 Å

pLDDT: mean 86.97, std 11.94, range [39.66, 95.81]